Protein AF-A0A2D5B2Q2-F1 (afdb_monomer)

Mean predicted aligned error: 2.74 Å

Structure (mmCIF, N/CA/C/O backbone):
data_AF-A0A2D5B2Q2-F1
#
_entry.id   AF-A0A2D5B2Q2-F1
#
loop_
_atom_site.group_PDB
_atom_site.id
_atom_site.type_symbol
_atom_site.label_atom_id
_atom_site.label_alt_id
_atom_site.label_comp_id
_atom_site.label_asym_id
_atom_site.label_entity_id
_atom_site.label_seq_id
_atom_site.pdbx_PDB_ins_code
_atom_site.Cartn_x
_atom_site.Cartn_y
_atom_site.Cartn_z
_atom_site.occupancy
_atom_site.B_iso_or_equiv
_atom_site.auth_seq_id
_atom_site.auth_comp_id
_atom_site.auth_asym_id
_atom_site.auth_atom_id
_atom_site.pdbx_PDB_model_num
ATOM 1 N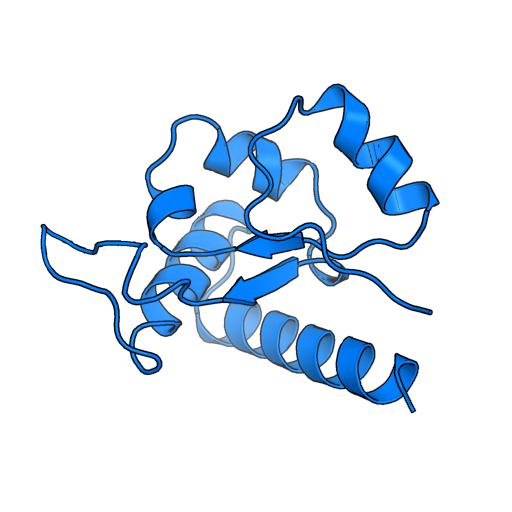 N . LEU A 1 1 ? -5.551 -14.717 13.205 1.00 68.31 1 LEU A N 1
ATOM 2 C CA . LEU A 1 1 ? -4.301 -14.324 12.520 1.00 68.31 1 LEU A CA 1
ATOM 3 C C . LEU A 1 1 ? -4.653 -13.227 11.527 1.00 68.31 1 LEU A C 1
ATOM 5 O O . LEU A 1 1 ? -5.651 -13.408 10.833 1.00 68.31 1 LEU A O 1
ATOM 9 N N . PRO A 1 2 ? -3.927 -12.102 11.494 1.00 85.75 2 PRO A N 1
ATOM 10 C CA . PRO A 1 2 ? -4.126 -11.086 10.464 1.00 85.75 2 PRO A CA 1
ATOM 11 C C . PRO A 1 2 ? -3.759 -11.677 9.092 1.00 85.75 2 PRO A C 1
ATOM 13 O O . PRO A 1 2 ? -2.857 -12.509 8.991 1.00 85.75 2 PRO A O 1
ATOM 16 N N . ALA A 1 3 ? -4.472 -11.275 8.043 1.00 95.38 3 ALA A N 1
ATOM 17 C CA . ALA A 1 3 ? -4.260 -11.777 6.689 1.00 95.38 3 ALA A CA 1
ATOM 18 C C . ALA A 1 3 ? -4.308 -10.638 5.664 1.00 95.38 3 ALA A C 1
ATOM 20 O O . ALA A 1 3 ? -4.909 -9.587 5.902 1.00 95.38 3 ALA A O 1
ATOM 21 N N . ILE A 1 4 ? -3.640 -10.864 4.533 1.00 97.88 4 ILE A N 1
ATOM 22 C CA . ILE A 1 4 ? -3.492 -9.902 3.442 1.00 97.88 4 ILE A CA 1
ATOM 23 C C . ILE A 1 4 ? -4.185 -10.472 2.208 1.00 97.88 4 ILE A C 1
ATOM 25 O O . ILE A 1 4 ? -3.913 -11.601 1.797 1.00 97.88 4 ILE A O 1
ATOM 29 N N . LEU A 1 5 ? -5.048 -9.675 1.589 1.00 98.06 5 LEU A N 1
ATOM 30 C CA . LEU A 1 5 ? -5.509 -9.899 0.230 1.00 98.06 5 LEU A CA 1
ATOM 31 C C . LEU A 1 5 ? -4.421 -9.431 -0.737 1.00 98.06 5 LEU A C 1
ATOM 33 O O . LEU A 1 5 ? -4.348 -8.254 -1.096 1.00 98.06 5 LEU A O 1
ATOM 37 N N . HIS A 1 6 ? -3.570 -10.382 -1.117 1.00 97.69 6 HIS A N 1
ATOM 38 C CA . HIS A 1 6 ? -2.488 -10.185 -2.074 1.00 97.69 6 HIS A CA 1
ATOM 39 C C . HIS A 1 6 ? -3.032 -9.794 -3.451 1.00 97.69 6 HIS A C 1
ATOM 41 O O . HIS A 1 6 ? -3.887 -10.506 -3.986 1.00 97.69 6 HIS A O 1
ATOM 47 N N . TRP A 1 7 ? -2.554 -8.670 -4.003 1.00 96.81 7 TRP A N 1
ATOM 48 C CA . TRP A 1 7 ? -2.932 -8.145 -5.319 1.00 96.81 7 TRP A CA 1
ATOM 49 C C . TRP A 1 7 ? -4.433 -8.307 -5.624 1.00 96.81 7 TRP A C 1
ATOM 51 O O . TRP A 1 7 ? -4.850 -8.937 -6.603 1.00 96.81 7 TRP A O 1
ATOM 61 N N . TYR A 1 8 ? -5.287 -7.730 -4.778 1.00 97.56 8 TYR A N 1
ATOM 62 C CA . TYR A 1 8 ? -6.731 -7.875 -4.939 1.00 97.56 8 TYR A CA 1
ATOM 63 C C . TYR A 1 8 ? -7.232 -7.268 -6.263 1.00 97.56 8 TYR A C 1
ATOM 65 O O . TYR A 1 8 ? -7.143 -6.063 -6.501 1.00 97.56 8 TYR A O 1
ATOM 73 N N . THR A 1 9 ? -7.810 -8.107 -7.126 1.00 94.00 9 THR A N 1
ATOM 74 C CA . THR A 1 9 ? -8.394 -7.707 -8.424 1.00 94.00 9 THR A CA 1
ATOM 75 C C . THR A 1 9 ? -9.898 -7.980 -8.528 1.00 94.00 9 THR A C 1
ATOM 77 O O . THR A 1 9 ? -10.500 -7.771 -9.594 1.00 94.00 9 THR A O 1
ATOM 80 N N . GLY A 1 10 ? -10.507 -8.419 -7.422 1.00 94.69 10 GLY A N 1
ATOM 81 C CA . GLY A 1 10 ? -11.915 -8.789 -7.331 1.00 94.69 10 GLY A CA 1
ATOM 82 C C . GLY A 1 10 ? -12.892 -7.603 -7.393 1.00 94.69 10 GLY A C 1
ATOM 83 O O . GLY A 1 10 ? -12.502 -6.463 -7.672 1.00 94.69 10 GLY A O 1
ATOM 84 N N . PRO A 1 11 ? -14.196 -7.864 -7.197 1.00 95.88 11 PRO A N 1
ATOM 85 C CA . PRO A 1 11 ? -15.240 -6.839 -7.190 1.00 95.88 11 PRO A CA 1
ATOM 86 C C . PRO A 1 11 ? -15.110 -5.860 -6.014 1.00 95.88 11 PRO A C 1
ATOM 88 O O . PRO A 1 11 ? -14.734 -6.257 -4.914 1.00 95.88 11 PRO A O 1
ATOM 91 N N . LEU A 1 12 ? -15.504 -4.596 -6.205 1.00 96.31 12 LEU A N 1
ATOM 92 C CA . LEU A 1 12 ? -15.551 -3.619 -5.105 1.00 96.31 12 LEU A CA 1
ATOM 93 C C . LEU A 1 12 ? -16.570 -4.001 -4.021 1.00 96.31 12 LEU A C 1
ATOM 95 O O . LEU A 1 12 ? -16.339 -3.722 -2.855 1.00 96.31 12 LEU A O 1
ATOM 99 N N . GLY A 1 13 ? -17.650 -4.699 -4.386 1.00 96.06 13 GLY A N 1
ATOM 100 C CA . GLY A 1 13 ? -18.690 -5.115 -3.439 1.00 96.06 13 GLY A CA 1
ATOM 101 C C . GLY A 1 13 ? -18.245 -6.123 -2.372 1.00 96.06 13 GLY A C 1
ATOM 102 O O . GLY A 1 13 ? -18.999 -6.347 -1.441 1.00 96.06 13 GLY A O 1
ATOM 103 N N . LEU A 1 14 ? -17.049 -6.718 -2.487 1.00 97.44 14 LEU A N 1
ATOM 104 C CA . LEU A 1 14 ? -16.482 -7.602 -1.454 1.00 97.44 14 LEU A CA 1
ATOM 105 C C . LEU A 1 14 ? -15.456 -6.892 -0.556 1.00 97.44 14 LEU A C 1
ATOM 107 O O . LEU A 1 14 ? -14.890 -7.515 0.340 1.00 97.44 14 LEU A O 1
ATOM 111 N N . VAL A 1 15 ? -15.166 -5.609 -0.809 1.00 98.12 15 VAL A N 1
ATOM 112 C CA . VAL A 1 15 ? -14.196 -4.850 -0.007 1.00 98.12 15 VAL A CA 1
ATOM 113 C C . VAL A 1 15 ? -14.700 -4.702 1.426 1.00 98.12 15 VAL A C 1
ATOM 115 O O . VAL A 1 15 ? -13.931 -4.946 2.350 1.00 98.12 15 VAL A O 1
ATOM 118 N N . ASP A 1 16 ? -15.984 -4.401 1.618 1.00 97.81 16 ASP A N 1
ATOM 119 C CA . ASP A 1 16 ? -16.572 -4.248 2.953 1.00 97.81 16 ASP A CA 1
ATOM 120 C C . ASP A 1 16 ? -16.519 -5.553 3.760 1.00 97.81 16 ASP A C 1
ATOM 122 O O . ASP A 1 16 ? -16.092 -5.539 4.914 1.00 97.81 16 ASP A O 1
ATOM 126 N N . ASP A 1 17 ? -16.839 -6.693 3.139 1.00 97.94 17 ASP A N 1
ATOM 127 C CA . ASP A 1 17 ? -16.741 -8.013 3.778 1.00 97.94 17 ASP A CA 1
ATOM 128 C C . ASP A 1 17 ? -15.295 -8.330 4.198 1.00 97.94 17 ASP A C 1
ATOM 130 O O . ASP A 1 17 ? -15.035 -8.811 5.305 1.00 97.94 17 ASP A O 1
ATOM 134 N N . ALA A 1 18 ? -14.324 -8.020 3.332 1.00 97.50 18 ALA A N 1
ATOM 135 C CA . ALA A 1 18 ? -12.907 -8.194 3.632 1.00 97.50 18 ALA A CA 1
ATOM 136 C C . ALA A 1 18 ? -12.444 -7.294 4.790 1.00 97.50 18 ALA A C 1
ATOM 138 O O . ALA A 1 18 ? -11.701 -7.739 5.670 1.00 97.50 18 ALA A O 1
ATOM 139 N N . LEU A 1 19 ? -12.906 -6.044 4.826 1.00 97.38 19 LEU A N 1
ATOM 140 C CA . LEU A 1 19 ? -12.616 -5.108 5.910 1.00 97.38 19 LEU A CA 1
ATOM 141 C C . LEU A 1 19 ? -13.258 -5.554 7.228 1.00 97.38 19 LEU A C 1
ATOM 143 O O . LEU A 1 19 ? -12.604 -5.487 8.271 1.00 97.38 19 LEU A O 1
ATOM 147 N N . GLN A 1 20 ? -14.492 -6.067 7.191 1.00 96.88 20 GLN A N 1
ATOM 148 C CA . GLN A 1 20 ? -15.182 -6.624 8.357 1.00 96.88 20 GLN A CA 1
ATOM 149 C C . GLN A 1 20 ? -14.454 -7.853 8.915 1.00 96.88 20 GLN A C 1
ATOM 151 O O . GLN A 1 20 ? -14.376 -8.028 10.132 1.00 96.88 20 GLN A O 1
ATOM 156 N N . ALA A 1 21 ? -13.854 -8.667 8.045 1.00 96.06 21 ALA A N 1
ATOM 157 C CA . ALA A 1 21 ? -12.978 -9.771 8.433 1.00 96.06 21 ALA A CA 1
ATOM 158 C C . ALA A 1 21 ? -11.593 -9.313 8.948 1.00 96.06 21 ALA A C 1
ATOM 160 O O . ALA A 1 21 ? -10.774 -10.142 9.347 1.00 96.06 21 ALA A O 1
ATOM 161 N N . GLY A 1 22 ? -11.317 -8.003 8.966 1.00 94.88 22 GLY A N 1
ATOM 162 C CA . GLY A 1 22 ? -10.073 -7.420 9.468 1.00 94.88 22 GLY A CA 1
ATOM 163 C C . GLY A 1 22 ? -8.885 -7.551 8.514 1.00 94.88 22 GLY A C 1
ATOM 164 O O . GLY A 1 22 ? -7.741 -7.416 8.958 1.00 94.88 22 GLY A O 1
ATOM 165 N N . LEU A 1 23 ? -9.137 -7.825 7.232 1.00 97.06 23 LEU A N 1
ATOM 166 C CA . LEU A 1 23 ? -8.100 -8.063 6.232 1.00 97.06 23 LEU A CA 1
ATOM 167 C C . LEU A 1 23 ? -7.403 -6.765 5.803 1.00 97.06 23 LEU A C 1
ATOM 169 O O . LEU A 1 23 ? -7.975 -5.674 5.830 1.00 97.06 23 LEU A O 1
ATOM 173 N N . TYR A 1 24 ? -6.147 -6.911 5.391 1.00 98.25 24 TYR A N 1
ATOM 174 C CA . TYR A 1 24 ? -5.359 -5.870 4.734 1.00 98.25 24 TYR A CA 1
ATOM 175 C C . TYR A 1 24 ? -5.332 -6.092 3.221 1.00 98.25 24 TYR A C 1
ATOM 177 O O . TYR A 1 24 ? -5.553 -7.205 2.750 1.00 98.25 24 TYR A O 1
ATOM 185 N N . PHE A 1 25 ? -5.001 -5.050 2.464 1.00 98.62 25 PHE A N 1
ATOM 186 C CA . PHE A 1 25 ? -4.817 -5.109 1.015 1.00 98.62 25 PHE A CA 1
ATOM 187 C C . PHE A 1 25 ? -3.393 -4.691 0.673 1.00 98.62 25 PHE A C 1
ATOM 189 O O . PHE A 1 25 ? -2.969 -3.598 1.052 1.00 98.62 25 PHE A O 1
ATOM 196 N N . SER A 1 26 ? -2.660 -5.532 -0.050 1.00 98.38 26 SER A N 1
ATOM 197 C CA . SER A 1 26 ? -1.360 -5.145 -0.591 1.00 98.38 26 SER A CA 1
ATOM 198 C C . SER A 1 26 ? -1.516 -4.558 -1.989 1.00 98.38 26 SER A C 1
ATOM 200 O O . SER A 1 26 ? -2.325 -5.017 -2.800 1.00 98.38 26 SER A O 1
ATOM 202 N N . ILE A 1 27 ? -0.755 -3.498 -2.246 1.00 98.44 27 ILE A N 1
ATOM 203 C CA . ILE A 1 27 ? -0.797 -2.741 -3.491 1.00 98.44 27 ILE A CA 1
ATOM 204 C C . ILE A 1 27 ? 0.575 -2.792 -4.146 1.00 98.44 27 ILE A C 1
ATOM 206 O O . ILE A 1 27 ? 1.571 -2.401 -3.539 1.00 98.44 27 ILE A O 1
ATOM 210 N N . ASN A 1 28 ? 0.600 -3.205 -5.411 1.00 97.38 28 ASN A N 1
ATOM 211 C CA . ASN A 1 28 ? 1.791 -3.160 -6.249 1.00 97.38 28 ASN A CA 1
ATOM 212 C C . ASN A 1 28 ? 1.684 -2.135 -7.379 1.00 97.38 28 ASN A C 1
ATOM 214 O O . ASN A 1 28 ? 0.626 -1.568 -7.668 1.00 97.38 28 ASN A O 1
ATOM 218 N N . ILE A 1 29 ? 2.801 -1.913 -8.067 1.00 95.50 29 ILE A N 1
ATOM 219 C CA . ILE A 1 29 ? 2.891 -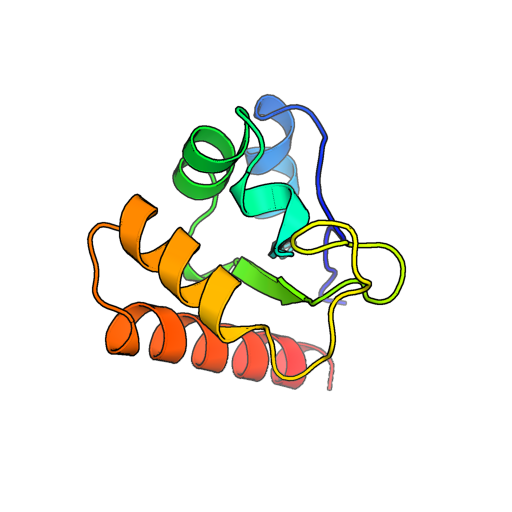0.909 -9.129 1.00 95.50 29 ILE A CA 1
ATOM 220 C C . ILE A 1 29 ? 1.999 -1.220 -10.337 1.00 95.50 29 ILE A C 1
ATOM 222 O O . ILE A 1 29 ? 1.511 -0.291 -10.985 1.00 95.50 29 ILE A O 1
ATOM 226 N N . ALA A 1 30 ? 1.733 -2.495 -10.639 1.00 94.56 30 ALA A N 1
ATOM 227 C CA . ALA A 1 30 ? 0.845 -2.869 -11.738 1.00 94.56 30 ALA A CA 1
ATOM 228 C C . ALA A 1 30 ? -0.603 -2.447 -11.443 1.00 94.56 30 ALA A C 1
ATOM 230 O O . ALA A 1 30 ? -1.300 -1.968 -12.342 1.00 94.56 30 ALA A O 1
ATOM 231 N N . MET A 1 31 ? -1.030 -2.534 -10.178 1.00 96.69 31 MET A N 1
ATOM 232 C CA . MET A 1 31 ? -2.359 -2.095 -9.752 1.00 96.69 31 MET A CA 1
ATOM 233 C C . MET A 1 31 ? -2.573 -0.608 -10.017 1.00 96.69 31 MET A C 1
ATOM 235 O O . MET A 1 31 ? -3.620 -0.265 -10.559 1.00 96.69 31 MET A O 1
ATOM 239 N N . THR A 1 32 ? -1.578 0.249 -9.743 1.00 95.62 32 THR A N 1
ATOM 240 C CA . THR A 1 32 ? -1.677 1.723 -9.876 1.00 95.62 32 THR A CA 1
ATOM 241 C C . THR A 1 32 ? -2.058 2.217 -11.277 1.00 95.62 32 THR A C 1
ATOM 243 O O . THR A 1 32 ? -2.536 3.336 -11.442 1.00 95.62 32 THR A O 1
ATOM 246 N N . ARG A 1 33 ? -1.865 1.377 -12.301 1.00 93.00 33 ARG A N 1
ATOM 247 C CA . ARG A 1 33 ? -2.158 1.681 -13.713 1.00 93.00 33 ARG A CA 1
ATOM 248 C C . ARG A 1 33 ? -3.518 1.177 -14.169 1.00 93.00 33 ARG A C 1
ATOM 250 O O . ARG A 1 33 ? -3.949 1.467 -15.283 1.00 93.00 33 ARG A O 1
ATOM 257 N N . SER A 1 34 ? -4.174 0.365 -13.350 1.00 94.31 34 SER A N 1
ATOM 258 C CA . SER A 1 34 ? -5.466 -0.207 -13.693 1.00 94.31 34 SER A CA 1
ATOM 259 C C . SER A 1 34 ? -6.577 0.835 -13.555 1.00 94.31 34 SER A C 1
ATOM 261 O O . SER A 1 34 ? -6.559 1.680 -12.662 1.00 94.31 34 SER A O 1
ATOM 263 N N . ARG A 1 35 ? -7.618 0.724 -14.388 1.00 94.88 35 ARG A N 1
ATOM 264 C CA . ARG A 1 35 ? -8.825 1.568 -14.269 1.00 94.88 35 ARG A CA 1
ATOM 265 C C . ARG A 1 35 ? -9.558 1.381 -12.937 1.00 94.88 35 ARG A C 1
ATOM 267 O O . ARG A 1 35 ? -10.298 2.263 -12.524 1.00 94.88 35 ARG A O 1
ATOM 274 N N . LYS A 1 36 ? -9.364 0.232 -12.280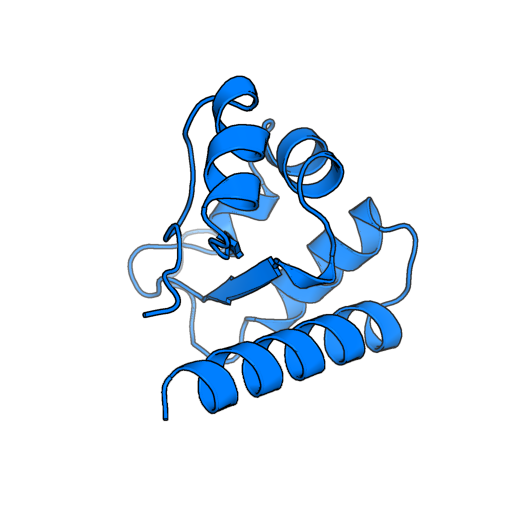 1.00 95.50 36 LYS A N 1
ATOM 275 C CA . LYS A 1 36 ? -9.978 -0.094 -10.987 1.00 95.50 36 LYS A CA 1
ATOM 276 C C . LYS A 1 36 ? -9.290 0.605 -9.813 1.00 95.50 36 LYS A C 1
ATOM 278 O O . LYS A 1 36 ? -9.907 0.728 -8.762 1.00 95.50 36 LYS A O 1
ATOM 283 N N . PHE A 1 37 ? -8.042 1.047 -9.977 1.00 97.62 37 PHE A N 1
ATOM 284 C CA . PHE A 1 37 ? -7.216 1.521 -8.871 1.00 97.62 37 PHE A CA 1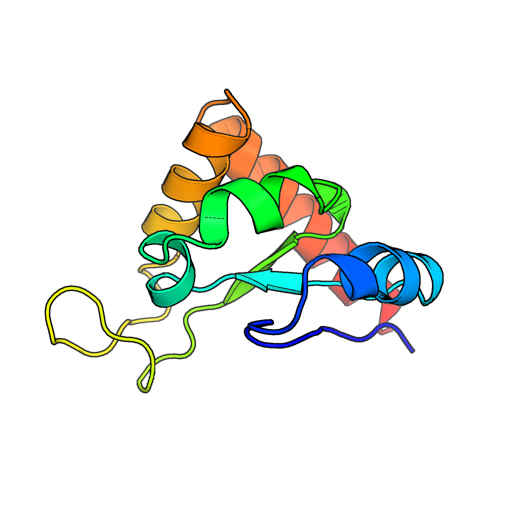
ATOM 285 C C . PHE A 1 37 ? -7.828 2.679 -8.083 1.00 97.62 37 PHE A C 1
ATOM 287 O O . PHE A 1 37 ? -7.959 2.518 -6.873 1.00 97.62 37 PHE A O 1
ATOM 294 N N . PRO A 1 38 ? -8.281 3.788 -8.701 1.00 97.38 38 PRO A N 1
ATOM 295 C CA . PRO A 1 38 ? -8.839 4.892 -7.925 1.00 97.38 38 PRO A CA 1
ATOM 296 C C . PRO A 1 38 ? -10.049 4.457 -7.091 1.00 97.38 38 PRO A C 1
ATOM 298 O O . PRO A 1 38 ? -10.095 4.740 -5.901 1.00 97.38 38 PRO A O 1
ATOM 301 N N . GLY A 1 39 ? -10.971 3.691 -7.687 1.00 97.69 39 GLY A N 1
ATOM 302 C CA . GLY A 1 39 ? -12.159 3.195 -6.988 1.00 97.69 39 GLY A CA 1
ATOM 303 C C . GLY A 1 39 ? -11.831 2.213 -5.862 1.00 97.69 39 GLY A C 1
ATOM 304 O O . GLY A 1 39 ? -12.429 2.289 -4.796 1.00 97.69 39 GLY A O 1
ATOM 305 N N . LEU A 1 40 ? -10.847 1.329 -6.064 1.00 98.31 40 LEU A N 1
ATOM 306 C CA . LEU A 1 40 ? -10.387 0.406 -5.024 1.00 98.31 40 LEU A CA 1
ATOM 307 C C . LEU A 1 40 ? -9.755 1.158 -3.847 1.00 98.31 40 LEU A C 1
ATOM 309 O O . LEU A 1 40 ? -10.117 0.915 -2.702 1.00 98.31 40 LEU A O 1
ATOM 313 N N . ILE A 1 41 ? -8.846 2.097 -4.119 1.00 98.31 41 ILE A N 1
ATOM 314 C CA . ILE A 1 41 ? -8.153 2.863 -3.073 1.00 98.31 41 ILE A CA 1
ATOM 315 C C . ILE A 1 41 ? -9.098 3.821 -2.338 1.00 98.31 41 ILE A C 1
ATOM 317 O O . ILE A 1 41 ? -8.889 4.085 -1.159 1.00 98.31 41 ILE A O 1
ATOM 321 N N . GLN A 1 42 ? -10.148 4.319 -2.994 1.00 97.56 42 GLN A N 1
ATOM 322 C CA . GLN A 1 42 ? -11.199 5.106 -2.340 1.00 97.56 42 GLN A CA 1
ATOM 323 C C . GLN A 1 42 ? -12.098 4.264 -1.425 1.00 97.56 42 GLN A C 1
ATOM 325 O O . GLN A 1 42 ? -12.602 4.791 -0.437 1.00 97.56 42 GLN A O 1
ATOM 330 N N . ALA A 1 43 ? -12.298 2.981 -1.739 1.00 97.75 43 ALA A N 1
ATOM 331 C CA . ALA A 1 43 ? -13.108 2.068 -0.933 1.00 97.75 43 ALA A CA 1
ATOM 332 C C . ALA A 1 43 ? -12.355 1.497 0.283 1.00 97.75 43 ALA A C 1
ATOM 334 O O . ALA A 1 43 ? -12.982 1.069 1.247 1.00 97.75 43 A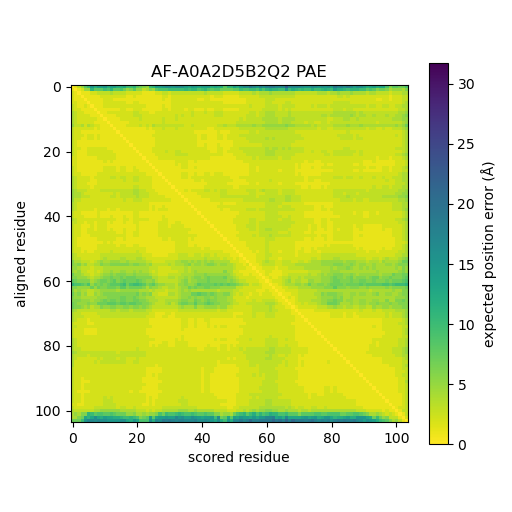LA A O 1
ATOM 335 N N . ILE A 1 44 ? -11.019 1.478 0.255 1.00 98.31 44 ILE A N 1
ATOM 336 C CA . ILE A 1 44 ? -10.199 0.920 1.335 1.00 98.31 44 ILE A CA 1
ATOM 337 C C . ILE A 1 44 ? -9.763 2.040 2.300 1.00 98.31 44 ILE A C 1
ATOM 339 O O . ILE A 1 44 ? -9.126 3.007 1.871 1.00 98.31 44 ILE A O 1
ATOM 343 N N . PRO A 1 45 ? -10.015 1.914 3.617 1.00 98.19 45 PRO A N 1
ATOM 344 C CA . PRO A 1 45 ? -9.426 2.791 4.623 1.00 98.19 45 PRO A CA 1
ATOM 345 C C . PRO A 1 45 ? -7.899 2.806 4.523 1.00 98.19 45 PRO A C 1
ATOM 347 O O . PRO A 1 45 ? -7.263 1.758 4.404 1.00 98.19 45 PRO A O 1
ATOM 350 N N . ARG A 1 46 ? -7.282 3.992 4.613 1.00 98.50 46 ARG A N 1
ATOM 351 C CA . ARG A 1 46 ? -5.827 4.141 4.414 1.00 98.50 46 ARG A CA 1
ATOM 352 C C . ARG A 1 46 ? -5.005 3.249 5.337 1.00 98.50 46 ARG A C 1
ATOM 354 O O . ARG A 1 46 ? -3.932 2.814 4.945 1.00 98.50 46 ARG A O 1
ATOM 361 N N . ASP A 1 47 ? -5.509 2.963 6.535 1.00 97.94 47 ASP A N 1
ATOM 362 C CA . ASP A 1 47 ? -4.830 2.159 7.550 1.00 97.94 47 ASP A CA 1
ATOM 363 C C . ASP A 1 47 ? -4.907 0.634 7.320 1.00 97.94 47 ASP A C 1
ATOM 365 O O . ASP A 1 47 ? -4.377 -0.153 8.109 1.00 97.94 47 ASP A O 1
ATOM 369 N N . ARG A 1 48 ? -5.548 0.218 6.220 1.00 98.19 48 ARG A N 1
ATOM 370 C CA . ARG A 1 48 ? -5.655 -1.171 5.745 1.00 98.19 48 ARG A CA 1
ATOM 371 C C . ARG A 1 48 ? -4.848 -1.444 4.479 1.00 98.19 48 ARG A C 1
ATOM 373 O O . ARG A 1 48 ? -4.917 -2.546 3.937 1.00 98.19 48 ARG A O 1
ATOM 380 N N . VAL A 1 49 ? -4.067 -0.466 4.024 1.00 98.69 49 VAL A N 1
ATOM 381 C CA . VAL A 1 49 ? -3.225 -0.573 2.828 1.00 98.69 49 VAL A CA 1
ATOM 382 C C . VAL A 1 49 ? -1.786 -0.912 3.211 1.00 98.69 49 VAL A C 1
ATOM 384 O O . VAL A 1 49 ? -1.190 -0.254 4.063 1.00 98.69 49 VAL A O 1
ATOM 387 N N . LEU A 1 50 ? -1.225 -1.917 2.544 1.00 98.38 50 LEU A N 1
ATOM 388 C CA . LEU A 1 50 ? 0.188 -2.292 2.575 1.00 98.38 50 LEU A CA 1
ATOM 389 C C . LEU A 1 50 ? 0.784 -2.163 1.171 1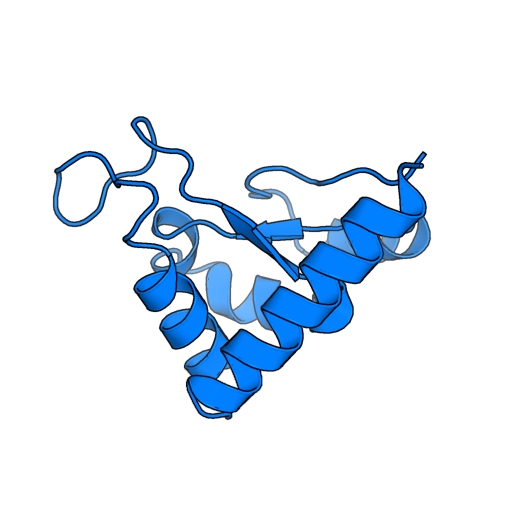.00 98.38 50 LEU A C 1
ATOM 391 O O . LEU A 1 50 ? 0.058 -2.126 0.174 1.00 98.38 50 LEU A O 1
ATOM 395 N N . LEU A 1 51 ? 2.111 -2.122 1.087 1.00 97.94 51 LEU A N 1
ATOM 396 C CA . LEU A 1 51 ? 2.819 -2.131 -0.188 1.00 97.94 51 LEU A CA 1
ATOM 397 C C . LEU A 1 51 ? 3.442 -3.491 -0.475 1.00 97.94 51 LEU A C 1
ATOM 399 O O . LEU A 1 51 ? 3.923 -4.174 0.424 1.00 97.94 51 LEU A O 1
ATOM 403 N N . GLU A 1 52 ? 3.501 -3.837 -1.753 1.00 97.38 52 GLU A N 1
ATOM 404 C CA . GLU A 1 52 ? 4.308 -4.941 -2.254 1.00 97.38 52 GLU A CA 1
ATOM 405 C C . GLU A 1 52 ? 4.850 -4.605 -3.645 1.00 97.38 52 GLU A C 1
ATOM 407 O O . GLU A 1 52 ? 4.297 -3.767 -4.357 1.00 97.38 52 GLU A O 1
ATOM 412 N N . THR A 1 53 ? 5.938 -5.247 -4.063 1.00 95.44 53 THR A N 1
ATOM 413 C CA . THR A 1 53 ? 6.402 -5.111 -5.451 1.00 95.44 53 THR A CA 1
ATOM 414 C C . THR A 1 53 ? 5.763 -6.133 -6.364 1.00 95.44 53 THR A C 1
ATOM 416 O O . THR A 1 53 ? 5.482 -5.812 -7.514 1.00 95.44 53 THR A O 1
ATOM 419 N N . ASP A 1 54 ? 5.570 -7.348 -5.849 1.00 95.25 54 ASP A N 1
ATOM 420 C CA . ASP A 1 54 ? 5.292 -8.558 -6.618 1.00 95.25 54 ASP A CA 1
ATOM 421 C C . ASP A 1 54 ? 6.294 -8.792 -7.773 1.00 95.25 54 ASP A C 1
ATOM 423 O O . ASP A 1 54 ? 5.980 -9.319 -8.839 1.00 95.25 54 ASP A O 1
ATOM 427 N N . GLY A 1 55 ? 7.545 -8.363 -7.585 1.00 91.69 55 GLY A N 1
ATOM 428 C CA . GLY A 1 55 ? 8.636 -8.678 -8.505 1.00 91.69 55 GLY A CA 1
ATOM 429 C C . GLY A 1 55 ? 9.022 -10.162 -8.412 1.00 91.69 55 GLY A C 1
ATOM 430 O O . GLY A 1 55 ? 9.060 -10.704 -7.307 1.00 91.69 55 GLY A O 1
ATOM 431 N N . PRO A 1 56 ? 9.344 -10.841 -9.530 1.00 93.31 56 PRO A N 1
ATOM 432 C CA . PRO A 1 56 ? 9.521 -10.319 -10.890 1.00 93.31 56 PRO A CA 1
ATOM 433 C C . PRO A 1 56 ? 8.249 -10.337 -11.767 1.00 93.31 56 PRO A C 1
ATOM 435 O O . PRO A 1 56 ? 8.343 -10.096 -12.975 1.00 93.31 56 PRO A O 1
ATOM 438 N N . TYR A 1 57 ? 7.081 -10.660 -11.204 1.00 92.38 57 TYR A N 1
ATOM 439 C CA . TYR A 1 57 ? 5.828 -10.814 -11.952 1.00 92.38 57 TYR A CA 1
ATOM 440 C C . TYR A 1 57 ? 5.236 -9.466 -12.367 1.00 92.38 57 TYR A C 1
ATOM 442 O O . TYR A 1 57 ? 4.923 -9.256 -13.545 1.00 92.38 57 TYR A O 1
ATOM 450 N N . ALA A 1 58 ? 5.140 -8.524 -11.430 1.00 92.38 58 ALA A N 1
ATOM 451 C CA . ALA A 1 58 ? 4.798 -7.149 -11.736 1.00 92.38 58 ALA A CA 1
ATOM 452 C C . ALA A 1 58 ? 5.920 -6.486 -12.545 1.00 92.38 58 ALA A C 1
ATOM 454 O O . ALA A 1 58 ? 7.115 -6.645 -12.273 1.00 92.38 58 ALA A O 1
ATOM 455 N N . LYS A 1 59 ? 5.514 -5.710 -13.556 1.00 90.88 59 LYS A N 1
ATOM 456 C CA . LYS A 1 59 ? 6.427 -5.024 -14.472 1.00 90.88 59 LYS A CA 1
ATOM 457 C C . LYS A 1 59 ? 6.184 -3.521 -14.513 1.00 90.88 59 LYS A C 1
ATOM 459 O O . LYS A 1 59 ? 5.052 -3.041 -14.639 1.00 90.88 59 LYS A O 1
ATOM 464 N N . ASN A 1 60 ? 7.269 -2.760 -14.513 1.00 86.94 60 ASN A N 1
ATOM 465 C CA . ASN A 1 60 ? 7.268 -1.315 -14.691 1.00 86.94 60 ASN A CA 1
ATOM 466 C C . ASN A 1 60 ? 7.933 -0.970 -16.027 1.00 86.94 60 ASN A C 1
ATOM 468 O O . ASN A 1 60 ? 9.132 -1.144 -16.164 1.00 86.94 60 ASN A O 1
ATOM 472 N N . GLY A 1 61 ? 7.171 -0.543 -17.041 1.00 85.62 61 GLY A N 1
ATOM 473 C CA . GLY A 1 61 ? 7.752 -0.257 -18.364 1.00 85.62 61 GLY A CA 1
ATOM 474 C C . GLY A 1 61 ? 8.348 -1.490 -19.061 1.00 85.62 61 GLY A C 1
ATOM 475 O O . GLY A 1 61 ? 9.355 -1.388 -19.748 1.00 85.62 61 GLY A O 1
ATOM 476 N N . GLY A 1 62 ? 7.761 -2.674 -18.849 1.00 87.88 62 GLY A N 1
ATOM 477 C CA . GLY A 1 62 ? 8.202 -3.929 -19.473 1.00 87.88 62 GLY A CA 1
ATOM 478 C C . GLY A 1 62 ? 9.331 -4.665 -18.742 1.00 87.88 62 GLY A C 1
ATOM 479 O O . GLY A 1 62 ? 9.516 -5.857 -18.993 1.00 87.88 62 GLY A O 1
ATOM 480 N N . ARG A 1 63 ? 10.018 -4.018 -17.792 1.00 92.44 63 ARG A N 1
ATOM 481 C CA . ARG A 1 63 ? 11.010 -4.664 -16.917 1.00 92.44 63 ARG A CA 1
ATOM 482 C C . ARG A 1 63 ? 10.382 -5.171 -15.611 1.00 92.44 63 ARG A C 1
ATOM 484 O O . ARG A 1 63 ? 9.444 -4.532 -15.127 1.00 92.44 63 ARG A O 1
ATOM 491 N N . PRO A 1 64 ? 10.868 -6.292 -15.047 1.00 93.00 64 PRO A N 1
ATOM 492 C CA . PRO A 1 64 ? 10.527 -6.708 -13.689 1.00 93.00 64 PRO A CA 1
ATOM 493 C C . PRO A 1 64 ? 10.794 -5.594 -12.678 1.00 93.00 64 PRO A C 1
ATOM 495 O O . PRO A 1 64 ? 11.746 -4.832 -12.833 1.00 93.00 64 PRO A O 1
ATOM 498 N N . VAL A 1 65 ? 9.936 -5.506 -11.669 1.00 92.62 65 VAL A N 1
ATOM 499 C CA . VAL A 1 65 ? 10.040 -4.513 -10.595 1.00 92.62 65 VAL A CA 1
ATOM 500 C C . VAL A 1 65 ? 10.987 -5.017 -9.513 1.00 92.62 65 VAL A C 1
ATOM 502 O O . VAL A 1 65 ? 10.917 -6.187 -9.129 1.00 92.62 65 VAL A O 1
ATOM 505 N N . HIS A 1 66 ? 11.835 -4.132 -8.997 1.00 92.25 66 HIS A N 1
ATOM 506 C CA . HIS A 1 66 ? 12.735 -4.420 -7.882 1.00 92.25 66 HIS A CA 1
ATOM 507 C C . HIS A 1 66 ? 12.193 -3.908 -6.530 1.00 92.25 66 HIS A C 1
ATOM 509 O O . HIS A 1 66 ? 11.391 -2.973 -6.511 1.00 92.25 66 HIS A O 1
ATOM 515 N N . PRO A 1 67 ? 12.598 -4.515 -5.388 1.00 88.31 67 PRO A N 1
ATOM 516 C CA . PRO A 1 67 ? 12.170 -4.117 -4.036 1.00 88.31 67 PRO A CA 1
ATOM 517 C C . PRO A 1 67 ? 12.311 -2.625 -3.694 1.00 88.31 67 PRO A C 1
ATOM 519 O O . PRO A 1 67 ? 11.540 -2.111 -2.890 1.00 88.31 67 PRO A O 1
ATOM 522 N N . ASP A 1 68 ? 13.268 -1.929 -4.300 1.00 88.62 68 ASP A N 1
ATOM 523 C CA . ASP A 1 68 ? 13.551 -0.504 -4.109 1.00 88.62 68 ASP A CA 1
ATOM 524 C C . ASP A 1 68 ? 12.607 0.432 -4.892 1.00 88.62 68 ASP A C 1
ATOM 526 O O . ASP A 1 68 ? 12.627 1.641 -4.686 1.00 88.62 68 ASP A O 1
ATOM 530 N N . GLU A 1 69 ? 11.717 -0.095 -5.739 1.00 89.69 69 GLU A N 1
ATOM 531 C CA . GLU A 1 69 ? 10.799 0.710 -6.565 1.00 89.69 69 GLU A CA 1
ATOM 532 C C . GLU A 1 69 ? 9.436 1.015 -5.899 1.00 89.69 69 GLU A C 1
ATOM 534 O O . GLU A 1 69 ? 8.517 1.524 -6.554 1.00 89.69 69 GLU A O 1
ATOM 539 N N . LEU A 1 70 ? 9.276 0.734 -4.600 1.00 94.56 70 LEU A N 1
ATOM 540 C CA . LEU A 1 70 ? 8.013 0.917 -3.861 1.00 94.56 70 LEU A CA 1
ATOM 541 C C . LEU A 1 70 ? 7.553 2.376 -3.740 1.00 94.56 70 LEU A C 1
ATOM 543 O O . LEU A 1 70 ? 6.350 2.629 -3.641 1.00 94.56 70 LEU A O 1
ATOM 547 N N . GLU A 1 71 ? 8.476 3.337 -3.805 1.00 95.56 71 GLU A N 1
ATOM 548 C CA . GLU A 1 71 ? 8.161 4.771 -3.732 1.00 95.56 71 GLU A CA 1
ATOM 549 C C . GLU A 1 71 ? 7.141 5.187 -4.803 1.00 95.56 71 GLU A C 1
ATOM 551 O O . GLU A 1 71 ? 6.222 5.966 -4.550 1.00 95.56 71 GLU A O 1
ATOM 556 N N . SER A 1 72 ? 7.234 4.587 -5.993 1.00 94.44 72 SER A N 1
ATOM 557 C CA . SER A 1 72 ? 6.300 4.849 -7.090 1.00 94.44 72 SER A CA 1
ATOM 558 C C . SER A 1 72 ? 4.855 4.442 -6.761 1.00 94.44 72 SER A C 1
ATOM 560 O O . SER A 1 72 ? 3.909 5.075 -7.241 1.00 94.44 72 SER A O 1
ATOM 562 N N . VAL A 1 73 ? 4.670 3.429 -5.908 1.00 97.25 73 VAL A N 1
ATOM 563 C CA . VAL A 1 73 ? 3.356 2.994 -5.419 1.00 97.25 73 VAL A CA 1
ATOM 564 C C . VAL A 1 73 ? 2.837 3.956 -4.352 1.00 97.25 73 VAL A C 1
ATOM 566 O O . VAL A 1 73 ? 1.682 4.377 -4.431 1.00 97.25 73 VAL A O 1
ATOM 569 N N . ALA A 1 74 ? 3.693 4.368 -3.410 1.00 98.19 74 ALA A N 1
ATOM 570 C CA . ALA A 1 74 ? 3.349 5.371 -2.400 1.00 98.19 74 ALA A CA 1
ATOM 571 C C . ALA A 1 74 ? 2.905 6.692 -3.052 1.00 98.19 74 ALA A C 1
ATOM 573 O O . ALA A 1 74 ? 1.849 7.227 -2.717 1.00 98.19 74 ALA A O 1
ATOM 574 N N . LEU A 1 75 ? 3.629 7.155 -4.076 1.00 98.00 75 LEU A N 1
ATOM 575 C CA . LEU A 1 75 ? 3.271 8.355 -4.833 1.00 98.00 75 LEU A CA 1
ATOM 576 C C . LEU A 1 75 ? 1.917 8.221 -5.550 1.00 98.00 75 LEU A C 1
ATOM 578 O O . LEU A 1 75 ? 1.155 9.186 -5.635 1.00 98.00 75 LEU A O 1
ATOM 582 N N . ALA A 1 76 ? 1.593 7.038 -6.078 1.00 97.88 76 ALA A N 1
ATOM 583 C CA . ALA A 1 76 ? 0.294 6.794 -6.703 1.00 97.88 76 ALA A CA 1
ATOM 584 C C . ALA A 1 76 ? -0.854 6.827 -5.681 1.00 97.88 76 ALA A C 1
ATOM 586 O O . ALA A 1 76 ? -1.918 7.371 -5.980 1.00 97.88 76 ALA A O 1
ATOM 587 N N . LEU A 1 77 ? -0.635 6.292 -4.477 1.00 98.50 77 LEU A N 1
ATOM 588 C CA . LEU A 1 77 ? -1.596 6.354 -3.374 1.00 98.50 77 LEU A CA 1
ATOM 589 C C . LEU A 1 77 ? -1.798 7.791 -2.885 1.00 98.50 77 LEU A C 1
ATOM 591 O O . LEU A 1 77 ? -2.942 8.221 -2.760 1.00 98.50 77 LEU A O 1
ATOM 595 N N . ALA A 1 78 ? -0.715 8.556 -2.713 1.00 98.62 78 ALA A N 1
ATOM 596 C CA . ALA A 1 78 ? -0.749 9.968 -2.324 1.00 98.62 78 ALA A CA 1
ATOM 597 C C . ALA A 1 78 ? -1.682 10.791 -3.228 1.00 98.62 78 ALA A C 1
ATOM 599 O O . ALA A 1 78 ? -2.533 11.542 -2.753 1.00 98.62 78 ALA A O 1
ATOM 600 N N . ARG A 1 79 ? -1.602 10.565 -4.548 1.00 98.3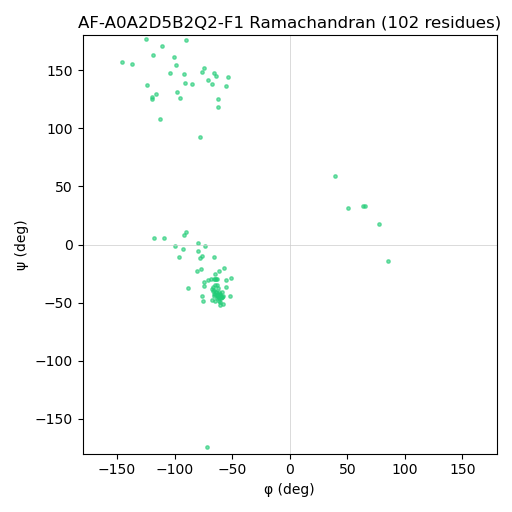1 79 ARG A N 1
ATOM 601 C CA . ARG A 1 79 ? -2.470 11.223 -5.540 1.00 98.31 79 ARG A CA 1
ATOM 602 C C . ARG A 1 79 ? -3.952 10.911 -5.337 1.00 98.31 79 ARG A C 1
ATOM 604 O O . ARG A 1 79 ? -4.771 11.811 -5.483 1.00 98.31 79 ARG A O 1
ATOM 611 N N . VAL A 1 80 ? -4.306 9.665 -5.013 1.00 98.31 80 VAL A N 1
ATOM 612 C CA . VAL A 1 80 ? -5.708 9.283 -4.752 1.00 98.31 80 VAL A CA 1
ATOM 613 C C . VAL A 1 80 ? -6.176 9.808 -3.393 1.00 98.31 80 VAL A C 1
ATOM 615 O O . VAL A 1 80 ? -7.323 10.222 -3.248 1.00 98.31 80 VAL A O 1
ATOM 618 N N . TRP A 1 81 ? -5.288 9.820 -2.402 1.00 98.31 81 TRP A N 1
ATOM 619 C CA . TRP A 1 81 ? -5.562 10.306 -1.052 1.00 98.31 81 TRP A CA 1
ATOM 620 C C . TRP A 1 81 ? -5.561 11.833 -0.924 1.00 98.31 81 TRP A C 1
ATOM 622 O O . TRP A 1 81 ? -6.004 12.346 0.105 1.00 98.31 81 TRP A O 1
ATOM 632 N N . GLY A 1 82 ? -5.100 12.561 -1.943 1.00 98.12 82 GLY A N 1
ATOM 633 C CA . GLY A 1 82 ? -4.966 14.015 -1.891 1.00 98.12 82 GLY A CA 1
ATOM 634 C C . GLY A 1 82 ? -3.922 14.473 -0.870 1.00 98.12 82 GLY A C 1
ATOM 635 O O . GLY A 1 82 ? -4.114 15.503 -0.230 1.00 98.12 82 GLY A O 1
ATOM 636 N N . THR A 1 83 ? -2.857 13.691 -0.681 1.00 98.44 83 THR A N 1
ATOM 637 C CA . THR A 1 83 ? -1.752 13.993 0.241 1.00 98.44 83 THR A CA 1
ATOM 638 C C . THR A 1 83 ? -0.407 13.979 -0.483 1.00 98.44 83 THR A C 1
ATOM 640 O O . THR A 1 83 ? -0.345 13.731 -1.690 1.00 98.44 83 THR A O 1
ATOM 643 N N . ASP A 1 84 ? 0.672 14.309 0.226 1.00 98.44 84 ASP A N 1
ATOM 644 C CA . ASP A 1 84 ? 2.029 14.251 -0.313 1.00 98.44 84 ASP A CA 1
ATOM 645 C C . ASP A 1 84 ? 2.695 12.876 -0.088 1.00 98.44 84 ASP A C 1
ATOM 647 O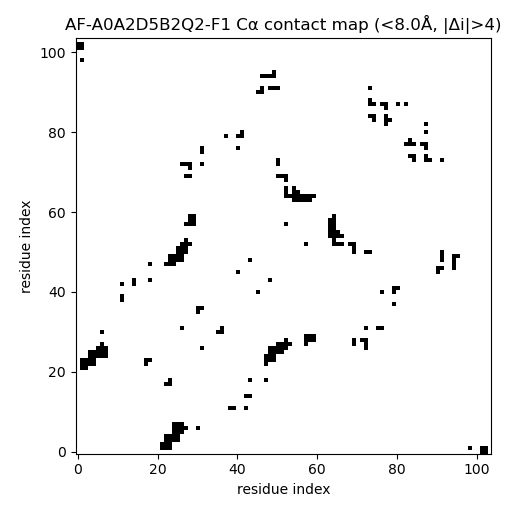 O . ASP A 1 84 ? 2.135 11.940 0.502 1.00 98.44 84 ASP A O 1
ATOM 651 N N . LEU A 1 85 ? 3.904 12.725 -0.636 1.00 98.31 85 LEU A N 1
ATOM 652 C CA . LEU A 1 85 ? 4.673 11.487 -0.525 1.00 98.31 85 LEU A CA 1
ATOM 653 C C . LEU A 1 85 ? 5.074 11.189 0.927 1.00 98.31 85 LEU A C 1
ATOM 655 O O . LEU A 1 85 ? 5.102 10.026 1.321 1.00 98.31 85 LEU A O 1
ATOM 659 N N . GLU A 1 86 ? 5.363 12.214 1.726 1.00 98.50 86 GLU A N 1
ATOM 660 C CA . GLU A 1 86 ? 5.774 12.046 3.119 1.00 98.50 86 GLU A CA 1
ATOM 661 C C . GLU A 1 86 ? 4.621 11.495 3.968 1.00 98.50 86 GLU A C 1
ATOM 663 O O . GLU A 1 86 ? 4.787 10.508 4.686 1.00 98.50 86 GLU A O 1
ATOM 668 N N . ASP A 1 87 ? 3.430 12.078 3.834 1.00 98.50 87 ASP A N 1
ATOM 669 C CA . ASP A 1 87 ? 2.209 11.649 4.507 1.00 98.50 87 ASP A CA 1
ATOM 670 C C . ASP A 1 87 ? 1.819 10.217 4.142 1.00 98.50 87 ASP A C 1
ATOM 672 O O . ASP A 1 87 ? 1.637 9.373 5.024 1.00 98.50 87 ASP A O 1
ATOM 676 N N . SER A 1 88 ? 1.746 9.923 2.842 1.00 98.56 88 SER A N 1
ATOM 677 C CA . SER A 1 88 ? 1.412 8.579 2.366 1.00 98.56 88 SER A CA 1
ATOM 678 C C . SER A 1 88 ? 2.435 7.540 2.833 1.00 98.56 88 SER A C 1
ATOM 680 O O . SER A 1 88 ? 2.042 6.487 3.334 1.00 98.56 88 SER A O 1
ATOM 682 N N . THR A 1 89 ? 3.733 7.848 2.760 1.00 98.44 89 THR A N 1
ATOM 683 C CA . THR A 1 89 ? 4.801 6.962 3.248 1.00 98.44 89 THR A CA 1
ATOM 684 C C . THR A 1 89 ? 4.679 6.725 4.749 1.00 98.44 89 THR A C 1
ATOM 686 O O . THR A 1 89 ? 4.727 5.578 5.190 1.00 98.44 89 THR A O 1
ATOM 689 N N . ARG A 1 90 ? 4.445 7.776 5.544 1.00 98.62 90 ARG A N 1
ATOM 690 C CA . ARG A 1 90 ? 4.268 7.664 6.998 1.00 98.62 90 ARG A CA 1
ATOM 691 C C . ARG A 1 90 ? 3.100 6.749 7.365 1.00 98.62 90 ARG A C 1
ATOM 693 O O . ARG A 1 90 ? 3.243 5.898 8.245 1.00 98.62 90 ARG A O 1
ATOM 700 N N . VAL A 1 91 ? 1.959 6.896 6.689 1.00 98.62 91 VAL A N 1
ATOM 701 C CA . VAL A 1 91 ? 0.794 6.017 6.881 1.00 98.62 91 VAL A CA 1
ATOM 702 C C . VAL A 1 91 ? 1.145 4.571 6.531 1.00 98.62 91 VAL A C 1
ATOM 704 O O . VAL A 1 91 ? 0.893 3.672 7.328 1.00 98.62 91 VAL A O 1
ATOM 707 N N . LEU A 1 92 ? 1.777 4.338 5.380 1.00 98.56 92 LEU A N 1
ATOM 708 C CA . LEU A 1 92 ? 2.124 2.993 4.914 1.00 98.56 92 LEU A CA 1
ATOM 709 C C . LEU A 1 92 ? 3.123 2.287 5.840 1.00 98.56 92 LEU A C 1
ATOM 711 O O . LEU A 1 92 ? 2.944 1.107 6.142 1.00 98.56 92 LEU A O 1
ATOM 715 N N . VAL A 1 93 ? 4.127 3.007 6.348 1.00 98.38 93 VAL A N 1
ATOM 716 C CA . VAL A 1 93 ? 5.071 2.486 7.350 1.00 98.38 93 VAL A CA 1
ATOM 717 C C . VAL A 1 93 ? 4.341 2.134 8.647 1.00 98.38 93 VAL A C 1
ATOM 719 O O . VAL A 1 93 ? 4.496 1.024 9.152 1.00 98.38 93 VAL A O 1
ATOM 722 N N . THR A 1 94 ? 3.463 3.019 9.131 1.00 98.44 94 THR A N 1
ATOM 723 C CA . THR A 1 94 ? 2.651 2.766 10.337 1.00 98.44 94 THR A CA 1
ATOM 724 C C . THR A 1 94 ? 1.783 1.512 10.175 1.00 98.44 94 THR A C 1
ATOM 726 O O . THR A 1 94 ? 1.657 0.702 11.096 1.00 98.44 94 THR A O 1
ATOM 729 N N . ASN A 1 95 ? 1.192 1.316 8.995 1.00 98.06 95 ASN A N 1
ATOM 730 C CA . ASN A 1 95 ? 0.379 0.139 8.696 1.00 98.06 95 ASN A CA 1
ATOM 731 C C . ASN A 1 95 ? 1.214 -1.141 8.693 1.00 98.06 95 ASN A C 1
ATOM 733 O O . ASN A 1 95 ? 0.777 -2.150 9.246 1.00 98.06 95 ASN A O 1
ATOM 737 N N . GLN A 1 96 ? 2.408 -1.094 8.096 1.00 97.19 96 GLN A N 1
ATOM 738 C CA . GLN A 1 96 ? 3.333 -2.223 8.048 1.00 97.19 96 GLN A CA 1
ATOM 739 C C . GLN A 1 96 ? 3.764 -2.645 9.457 1.00 97.19 96 GLN A C 1
ATOM 741 O O . GLN A 1 96 ? 3.717 -3.829 9.790 1.00 97.19 96 GLN A O 1
ATOM 746 N N . GLU A 1 97 ? 4.133 -1.692 10.312 1.00 97.06 97 GLU A N 1
ATOM 747 C CA . GLU A 1 97 ? 4.500 -1.951 11.709 1.00 97.06 97 GLU A CA 1
ATOM 748 C C . GLU A 1 97 ? 3.328 -2.538 12.509 1.00 97.06 97 GLU A C 1
ATOM 750 O O . GLU A 1 97 ? 3.481 -3.531 13.231 1.00 97.06 97 GLU A O 1
ATOM 755 N N . ARG A 1 98 ? 2.125 -1.973 12.340 1.00 95.75 98 ARG A N 1
ATOM 756 C CA . ARG A 1 98 ? 0.899 -2.492 12.960 1.00 95.75 98 ARG A CA 1
ATOM 757 C C . ARG A 1 98 ? 0.610 -3.928 12.520 1.00 95.75 98 ARG A C 1
ATOM 759 O O . ARG A 1 98 ? 0.325 -4.778 13.359 1.00 95.75 98 ARG A O 1
ATOM 766 N N . PHE A 1 99 ? 0.715 -4.219 11.226 1.00 95.81 99 PHE A N 1
ATOM 767 C CA . PHE A 1 99 ? 0.507 -5.568 10.711 1.00 95.81 99 PHE A CA 1
ATOM 768 C C . PHE A 1 99 ? 1.521 -6.553 11.317 1.00 95.81 99 PHE A C 1
ATOM 770 O O . PHE A 1 99 ? 1.118 -7.563 11.895 1.00 95.81 99 PHE A O 1
ATOM 777 N N . LEU A 1 100 ? 2.818 -6.219 11.293 1.00 94.88 100 LEU A N 1
ATOM 778 C CA . LEU A 1 100 ? 3.896 -7.073 11.814 1.00 94.88 100 LEU A CA 1
ATOM 779 C C . LEU A 1 100 ? 3.846 -7.290 13.335 1.00 94.88 100 LEU A C 1
ATOM 781 O O . LEU A 1 100 ? 4.293 -8.327 13.828 1.00 94.88 100 LEU A O 1
ATOM 785 N N . SER A 1 101 ? 3.327 -6.326 14.097 1.00 93.00 101 SER A N 1
ATOM 786 C CA . SER A 1 101 ? 3.117 -6.490 15.542 1.00 93.00 101 SER A CA 1
ATOM 787 C C . SER A 1 101 ? 1.921 -7.388 15.860 1.00 93.00 101 SER A C 1
ATOM 789 O O . SER A 1 101 ? 1.977 -8.141 16.826 1.00 93.00 101 SER A O 1
ATOM 791 N N . SER A 1 102 ? 0.880 -7.382 15.023 1.00 85.75 102 SER A N 1
ATOM 792 C CA . SER A 1 102 ? -0.300 -8.245 15.189 1.00 85.75 102 SER A CA 1
ATOM 793 C C . SER A 1 102 ? -0.085 -9.712 14.783 1.00 85.75 102 SER A C 1
ATOM 795 O O . SER A 1 102 ? -0.940 -10.560 15.040 1.00 85.75 102 SER A O 1
ATOM 797 N N . THR A 1 103 ? 1.044 -10.016 14.138 1.00 75.50 103 THR A N 1
ATOM 798 C CA . THR A 1 103 ? 1.462 -11.378 13.765 1.00 75.50 103 THR A CA 1
ATOM 799 C C . THR A 1 103 ? 2.350 -12.070 14.804 1.00 75.50 103 THR A C 1
ATOM 801 O O . THR A 1 103 ? 2.726 -13.219 14.578 1.00 75.50 103 THR A O 1
ATOM 804 N N . ARG A 1 104 ? 2.733 -11.380 15.888 1.00 59.44 104 ARG A N 1
ATOM 805 C CA . ARG A 1 104 ? 3.593 -11.927 16.950 1.00 59.44 104 ARG A 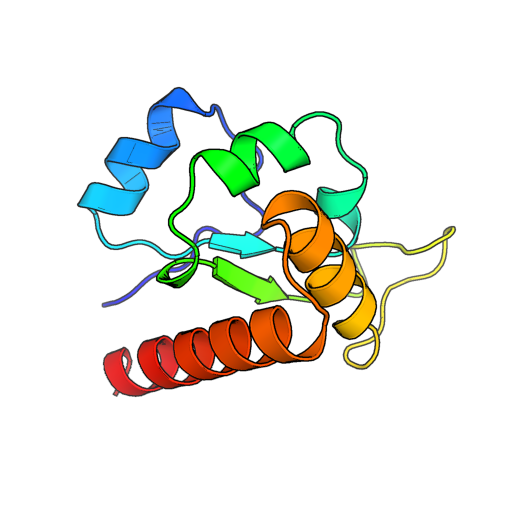CA 1
ATOM 806 C C . ARG A 1 104 ? 2.801 -12.587 18.068 1.00 59.44 104 ARG A C 1
ATOM 808 O O . ARG A 1 104 ? 1.659 -12.149 18.323 1.00 59.44 104 ARG A O 1
#

pLDDT: mean 95.13, std 5.79, range [59.44, 98.69]

Secondary structure (DSSP, 8-state):
---EETT--S-GGGHHHHHHTT-EEEE-TTGGGSTTHHHHHHHS-GGGEEE---TTTSEETTEEPPGGGGHHHHHHHHHHHT--HHHHHHHHHHHHHHHHHHT-

Radius of gyration: 13.12 Å; Cα contacts (8 Å, |Δi|>4): 140; chains: 1; bounding box: 32×29×36 Å

Nearest PDB structures (foldseek):
  3gg7-assembly1_A  TM=9.594E-01  e=4.955E-10  Deinococcus radiodurans
  2y1h-assembly1_A  TM=9.010E-01  e=2.068E-06  Homo sapiens
  2xio-assembly1_A  TM=8.748E-01  e=2.702E-05  Homo sapiens
  8efg-assembly1_A  TM=8.733E-01  e=6.104E-05  Homo sapiens
  3ipw-assembly1_A  TM=8.677E-01  e=1.563E-04  Entamoeba histolytica HM-1:IMSS

Foldseek 3Di:
DEEEPEPDPDDLVCQVVCVVVVYAYEDEPQLLPDPCNLVNLVSDDLLRYEYDHPPQVDDDPNGGDDPVPRLNVLCSSCVSVVHHSVVSVVSRVVSVVVRVVVVD

Sequence (104 aa):
LPAILHWYTGPLGLVDDALQAGLYFSINIAMTRSRKFPGLIQAIPRDRVLLETDGPYAKNGGRPVHPDELESVALALARVWGTDLEDSTRVLVTNQERFLSSTR

Solvent-accessible surface area (backbone atoms only — not comparable to full-atom values): 6006 Å² total; per-residue (Å²): 128,77,50,66,43,70,69,72,79,74,68,74,87,51,48,63,60,39,49,75,71,59,40,30,38,33,46,29,59,55,50,71,73,41,91,58,32,66,63,52,59,72,71,46,61,72,77,37,37,39,80,44,47,59,50,68,75,29,49,60,94,86,38,60,34,53,85,86,57,50,62,64,39,35,46,51,49,8,64,73,71,73,51,49,55,68,59,35,42,52,47,38,53,54,27,47,52,53,52,60,59,63,71,108